Protein AF-A0A8H7SMU4-F1 (afdb_monomer)

Sequence (77 aa):
MIGTCCLIFIIILLPPLGVFFMKGCGADFWINLCLTLLGYLPGHIHAFYVLIREREEKAQEQRAINQGQTYGAVPPS

pLDDT: mean 73.89, std 9.2, range [53.03, 92.31]

Solvent-accessible surface area (backbone atoms only — not comparable to full-atom values): 4436 Å² total; per-residue (Å²): 115,72,65,59,55,55,51,50,52,48,61,64,43,45,60,50,52,52,43,37,77,74,67,40,101,42,70,69,41,55,51,54,52,47,52,55,51,62,56,46,53,58,53,52,52,51,54,52,51,53,53,55,54,54,50,56,58,52,51,51,51,51,48,53,54,53,48,56,53,51,64,74,67,58,79,86,131

InterPro domains:
  IPR000612 Proteolipid membrane potential modulator [PF01679] (5-51)
  IPR000612 Proteolipid membrane potential modulator [PTHR21659] (1-55)

Mean predicted ali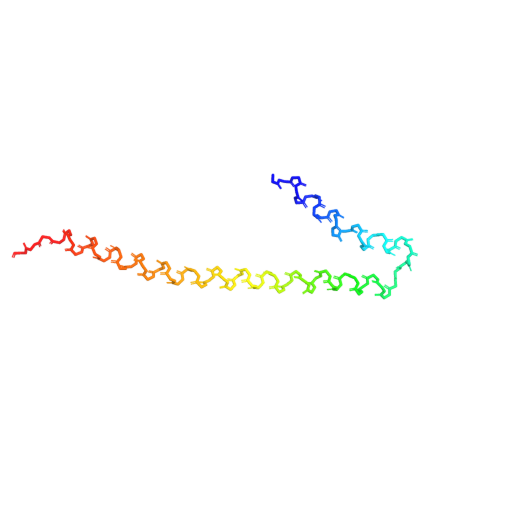gned error: 12.92 Å

Foldseek 3Di:
DVVVVVVVVCVLVVVLVVCCVVPNPDPVSVVSVVVSVVVVVVVVVVVVVVVVVVVVVVVVVVVVVVVVVVVVPDDDD

Organism: NCBI:txid101142

Secondary structure (DSSP, 8-state):
-HHHHHHHHHHHHHHHHHHHHHH-SSHHHHHHHHHHHHHHHHHHHHHHHHHHHHHHHHHHHHHHHHHHHHHHTS---

Radius of gyration: 24.59 Å; Cα contacts (8 Å, |Δi|>4): 11; chains: 1; bounding box: 53×15×68 Å

Structure (mmCIF, N/CA/C/O backbone):
data_AF-A0A8H7SMU4-F1
#
_entry.id   AF-A0A8H7SMU4-F1
#
loop_
_atom_site.group_PDB
_atom_site.id
_atom_site.type_symbol
_atom_site.label_atom_id
_atom_site.label_alt_id
_atom_site.label_comp_id
_atom_site.label_asym_id
_atom_site.label_entity_id
_atom_site.label_seq_id
_atom_site.pdbx_PDB_ins_code
_atom_site.Cartn_x
_atom_site.Cartn_y
_atom_site.Cartn_z
_atom_site.occupancy
_atom_site.B_iso_or_equiv
_atom_site.auth_seq_id
_atom_site.auth_comp_id
_atom_site.auth_asym_id
_atom_site.auth_atom_id
_atom_site.pdbx_PDB_model_num
ATOM 1 N N . MET A 1 1 ? 11.483 0.784 12.493 1.00 53.03 1 MET A N 1
ATOM 2 C CA . MET A 1 1 ? 10.306 1.047 11.630 1.00 53.03 1 MET A CA 1
ATOM 3 C C . MET A 1 1 ? 10.661 1.893 10.402 1.00 53.03 1 MET A C 1
ATOM 5 O O . MET A 1 1 ? 10.269 1.499 9.317 1.00 53.03 1 MET A O 1
ATOM 9 N N . ILE A 1 2 ? 11.466 2.966 10.517 1.00 67.62 2 ILE A N 1
ATOM 10 C CA . ILE A 1 2 ? 11.897 3.795 9.361 1.00 67.62 2 ILE A CA 1
ATOM 11 C C . ILE A 1 2 ? 12.664 3.003 8.276 1.00 67.62 2 ILE A C 1
ATOM 13 O O . ILE A 1 2 ? 12.406 3.172 7.089 1.00 67.62 2 ILE A O 1
ATOM 17 N N . GLY A 1 3 ? 13.570 2.096 8.670 1.00 75.56 3 GLY A N 1
ATOM 18 C CA . GLY A 1 3 ? 14.426 1.366 7.721 1.00 75.56 3 GLY A CA 1
ATOM 19 C C . GLY A 1 3 ? 13.671 0.379 6.829 1.00 75.56 3 GLY A C 1
ATOM 20 O O . GLY A 1 3 ? 14.014 0.216 5.662 1.00 75.56 3 GLY A O 1
ATOM 21 N N . THR A 1 4 ? 12.601 -0.228 7.348 1.00 77.00 4 THR A N 1
ATOM 22 C CA . THR A 1 4 ? 11.747 -1.153 6.594 1.00 77.00 4 THR A CA 1
ATOM 23 C C . THR A 1 4 ? 11.002 -0.420 5.480 1.00 77.00 4 THR A C 1
ATOM 25 O O . THR A 1 4 ? 10.923 -0.932 4.369 1.00 77.00 4 THR A O 1
ATOM 28 N N . CYS A 1 5 ? 10.535 0.809 5.735 1.00 75.38 5 CYS A N 1
ATOM 29 C CA . CYS A 1 5 ? 9.887 1.642 4.721 1.00 75.38 5 CYS A CA 1
ATOM 30 C C . CYS A 1 5 ? 10.843 1.993 3.572 1.00 75.38 5 CYS A C 1
ATOM 32 O O . CYS A 1 5 ? 10.459 1.881 2.411 1.00 75.38 5 CYS A O 1
ATOM 34 N N . CYS A 1 6 ? 12.097 2.347 3.876 1.00 72.56 6 CYS A N 1
ATOM 35 C CA . CYS A 1 6 ? 13.110 2.617 2.850 1.00 72.56 6 CYS A CA 1
ATOM 36 C C . CYS A 1 6 ? 13.430 1.369 2.011 1.00 72.56 6 CYS A C 1
ATOM 38 O O . CYS A 1 6 ? 13.522 1.455 0.790 1.00 72.56 6 CYS A O 1
ATOM 40 N N . LEU A 1 7 ? 13.546 0.200 2.652 1.00 75.06 7 LEU A N 1
ATOM 41 C CA . LEU A 1 7 ? 13.770 -1.086 1.982 1.00 75.06 7 LEU A CA 1
ATOM 42 C C . LEU A 1 7 ? 12.607 -1.471 1.063 1.00 75.06 7 LEU A C 1
ATOM 44 O O . LEU A 1 7 ? 12.842 -1.902 -0.059 1.00 75.06 7 LEU A O 1
ATOM 48 N N . ILE A 1 8 ? 11.366 -1.266 1.510 1.00 75.81 8 ILE A N 1
ATOM 49 C CA . ILE A 1 8 ? 10.156 -1.500 0.710 1.00 75.81 8 ILE A CA 1
ATOM 50 C C . ILE A 1 8 ? 10.125 -0.570 -0.502 1.00 75.81 8 ILE A C 1
ATOM 52 O O . ILE A 1 8 ? 9.826 -1.017 -1.604 1.00 75.81 8 ILE A O 1
ATOM 56 N N . PHE A 1 9 ? 10.482 0.703 -0.326 1.00 72.94 9 PHE A N 1
ATOM 57 C CA . PHE A 1 9 ? 10.529 1.667 -1.423 1.00 72.94 9 PHE A CA 1
ATOM 58 C C . PHE A 1 9 ? 11.574 1.273 -2.473 1.00 72.94 9 PHE A C 1
ATOM 60 O O . PHE A 1 9 ? 11.287 1.279 -3.666 1.00 72.94 9 PHE A O 1
ATOM 67 N N . ILE A 1 10 ? 12.758 0.844 -2.025 1.00 71.06 10 ILE A N 1
ATOM 68 C CA . ILE A 1 10 ? 13.812 0.323 -2.899 1.00 71.06 10 ILE A CA 1
ATOM 69 C C . ILE A 1 10 ? 13.353 -0.964 -3.586 1.00 71.06 10 ILE A C 1
ATOM 71 O O . ILE A 1 10 ? 13.513 -1.057 -4.789 1.00 71.06 10 ILE A O 1
ATOM 75 N N . ILE A 1 11 ? 12.739 -1.919 -2.881 1.00 69.75 11 ILE A N 1
ATOM 76 C CA . ILE A 1 11 ? 12.243 -3.193 -3.439 1.00 69.75 11 ILE A CA 1
ATOM 77 C C . ILE A 1 11 ? 11.092 -2.996 -4.429 1.00 69.75 11 ILE A C 1
ATOM 79 O O . ILE A 1 11 ? 10.973 -3.780 -5.360 1.00 69.75 11 ILE A O 1
ATOM 83 N N . ILE A 1 12 ? 10.256 -1.972 -4.258 1.00 71.19 12 ILE A N 1
ATOM 84 C CA . ILE A 1 12 ? 9.201 -1.607 -5.215 1.00 71.19 12 ILE A CA 1
ATOM 85 C C . ILE A 1 12 ? 9.796 -0.908 -6.438 1.00 71.19 12 ILE A C 1
ATOM 87 O O . ILE A 1 12 ? 9.297 -1.091 -7.543 1.00 71.19 12 ILE A O 1
ATOM 91 N N . LEU A 1 13 ? 10.869 -0.135 -6.254 1.00 67.56 13 LEU A N 1
ATOM 92 C CA . LEU A 1 13 ? 11.567 0.576 -7.322 1.00 67.56 13 LEU A CA 1
ATOM 93 C C . LEU A 1 13 ? 12.568 -0.295 -8.094 1.00 67.56 13 LEU A C 1
ATOM 95 O O . LEU A 1 13 ? 12.791 -0.052 -9.273 1.00 67.56 13 LEU A O 1
ATOM 99 N N . LEU A 1 14 ? 13.151 -1.321 -7.479 1.00 66.50 14 LEU A N 1
ATOM 100 C CA . LEU A 1 14 ? 14.146 -2.208 -8.087 1.00 66.50 14 LEU A CA 1
ATOM 101 C C . LEU A 1 14 ? 13.613 -3.009 -9.291 1.00 66.50 14 LEU A C 1
ATOM 103 O O . LEU A 1 14 ? 14.314 -3.046 -10.299 1.00 66.50 14 LEU A O 1
ATOM 107 N N . PRO A 1 15 ? 12.405 -3.612 -9.269 1.00 66.81 15 PRO A N 1
ATOM 108 C CA . PRO A 1 15 ? 11.829 -4.256 -10.445 1.00 66.81 15 PRO A CA 1
ATOM 109 C C . PRO A 1 15 ? 11.583 -3.284 -11.616 1.00 66.81 15 PRO A C 1
ATOM 111 O O . PRO A 1 15 ? 12.019 -3.601 -12.722 1.00 66.81 15 PRO A O 1
ATOM 114 N N . PRO A 1 16 ? 10.965 -2.096 -11.444 1.00 64.00 16 PRO A N 1
ATOM 115 C CA . PRO A 1 16 ? 10.802 -1.140 -12.535 1.00 64.00 16 PRO A CA 1
ATOM 116 C C . PRO A 1 16 ? 12.119 -0.476 -12.966 1.00 64.00 16 PRO A C 1
ATOM 118 O O . PRO A 1 16 ? 12.299 -0.310 -14.167 1.00 64.00 16 PRO A O 1
ATOM 121 N N . LEU A 1 17 ? 13.070 -0.164 -12.070 1.00 62.25 17 LEU A N 1
ATOM 122 C CA . LEU A 1 17 ? 14.403 0.332 -12.466 1.00 62.25 17 LEU A CA 1
ATOM 123 C C . LEU A 1 17 ? 15.229 -0.739 -13.188 1.00 62.25 17 LEU A C 1
ATOM 125 O O . LEU A 1 17 ? 15.920 -0.426 -14.155 1.00 62.25 17 LEU A O 1
ATOM 129 N N . GLY A 1 18 ? 15.152 -1.995 -12.744 1.00 63.59 18 GLY A N 1
ATOM 130 C CA . GLY A 1 18 ? 15.826 -3.125 -13.380 1.00 63.59 18 GLY A CA 1
ATOM 131 C C . GLY A 1 18 ? 15.301 -3.365 -14.794 1.00 63.59 18 GLY A C 1
ATOM 132 O O . GLY A 1 18 ? 16.084 -3.507 -15.729 1.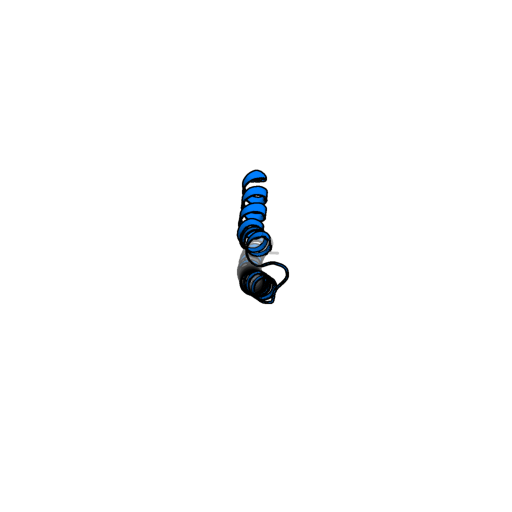00 63.59 18 GLY A O 1
ATOM 133 N N . VAL A 1 19 ? 13.978 -3.310 -14.983 1.00 60.12 19 VAL A N 1
ATOM 134 C CA . VAL A 1 19 ? 13.354 -3.398 -16.313 1.00 60.12 19 VAL A CA 1
ATOM 135 C C . VAL A 1 19 ? 13.648 -2.153 -17.157 1.00 60.12 19 VAL A C 1
ATOM 137 O O . VAL A 1 19 ? 13.897 -2.288 -18.351 1.00 60.12 19 VAL A O 1
ATOM 140 N N . PHE A 1 20 ? 13.707 -0.961 -16.558 1.00 60.44 20 PHE A N 1
ATOM 141 C CA . PHE A 1 20 ? 14.066 0.279 -17.251 1.00 60.44 20 PHE A CA 1
ATOM 142 C C . PHE A 1 20 ? 15.495 0.236 -17.816 1.00 60.44 20 PHE A C 1
ATOM 144 O O . PHE A 1 20 ? 15.712 0.635 -18.959 1.00 60.44 20 PHE A O 1
ATOM 151 N N . PHE A 1 21 ? 16.454 -0.317 -17.063 1.00 61.16 21 PHE A N 1
ATOM 152 C CA . PHE A 1 21 ? 17.839 -0.486 -17.523 1.00 61.16 21 PHE A CA 1
ATOM 153 C C . PHE A 1 21 ? 18.002 -1.599 -18.570 1.00 61.16 21 PHE A C 1
ATOM 155 O O . PHE A 1 21 ? 18.900 -1.519 -19.404 1.00 61.16 21 PHE A O 1
ATOM 162 N N . MET A 1 22 ? 17.151 -2.633 -18.536 1.00 58.75 22 MET A N 1
ATOM 163 C CA . MET A 1 22 ? 17.300 -3.830 -19.376 1.00 58.75 22 MET A CA 1
ATOM 164 C C . MET A 1 22 ? 16.435 -3.817 -20.650 1.00 58.75 22 MET A C 1
ATOM 166 O O . MET A 1 22 ? 16.814 -4.435 -21.640 1.00 58.75 22 MET A O 1
ATOM 170 N N . LYS A 1 23 ? 15.290 -3.118 -20.650 1.00 56.69 23 LYS A N 1
ATOM 171 C CA . LYS A 1 23 ? 14.349 -3.032 -21.788 1.00 56.69 23 LYS A CA 1
ATOM 172 C C . LYS A 1 23 ? 14.086 -1.608 -22.316 1.00 56.69 23 LYS A C 1
ATOM 174 O O . LYS A 1 23 ? 13.469 -1.477 -23.370 1.00 56.69 23 LYS A O 1
ATOM 179 N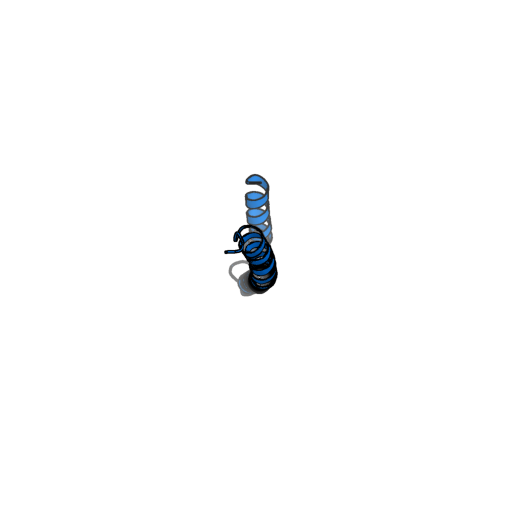 N . GLY A 1 24 ? 14.560 -0.550 -21.652 1.00 58.38 24 GLY A N 1
ATOM 180 C CA . GLY A 1 24 ? 14.292 0.845 -22.041 1.00 58.38 24 GLY A CA 1
ATOM 181 C C . GLY A 1 24 ? 12.878 1.342 -21.682 1.00 58.38 24 GLY A C 1
ATOM 182 O O . GLY A 1 24 ? 12.112 0.653 -21.008 1.00 58.38 24 GLY A O 1
ATOM 183 N N . CYS A 1 25 ? 12.521 2.559 -22.128 1.00 56.44 25 CYS A N 1
ATOM 184 C CA . CYS A 1 25 ? 11.224 3.226 -21.888 1.00 56.44 25 CYS A CA 1
ATOM 185 C C . CYS A 1 25 ? 10.100 2.627 -22.767 1.00 56.44 25 CYS A C 1
ATOM 187 O O . CYS A 1 25 ? 9.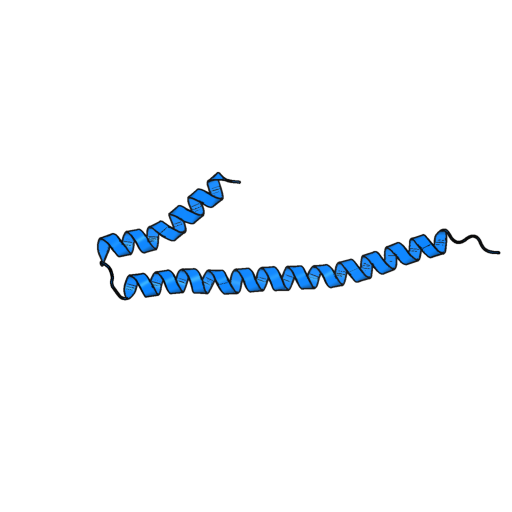540 3.290 -23.637 1.00 56.44 25 CYS A O 1
ATOM 189 N N . GLY A 1 26 ? 9.840 1.329 -22.605 1.00 65.94 26 GLY A N 1
ATOM 190 C CA . GLY A 1 26 ? 8.831 0.577 -23.352 1.00 65.94 26 GLY A CA 1
ATOM 191 C C . GLY A 1 26 ? 7.546 0.320 -22.560 1.00 65.94 26 GLY A C 1
ATOM 192 O O . GLY A 1 26 ? 7.445 0.620 -21.369 1.00 65.94 26 GLY A O 1
ATOM 193 N N . ALA A 1 27 ? 6.565 -0.302 -23.222 1.00 65.06 27 ALA A N 1
ATOM 194 C CA . ALA A 1 27 ? 5.284 -0.685 -22.623 1.00 65.06 27 ALA A CA 1
ATOM 195 C C . ALA A 1 27 ? 5.439 -1.616 -21.400 1.00 65.06 27 ALA A C 1
ATOM 197 O O . ALA A 1 27 ? 4.640 -1.531 -20.470 1.00 65.06 27 ALA A O 1
ATOM 198 N N . ASP A 1 28 ? 6.493 -2.440 -21.350 1.00 64.88 28 ASP A N 1
ATOM 199 C CA . ASP A 1 28 ? 6.809 -3.314 -20.211 1.00 64.88 28 ASP A CA 1
ATOM 200 C C . ASP A 1 28 ? 7.003 -2.545 -18.887 1.00 64.88 28 ASP A C 1
ATOM 202 O O . ASP A 1 28 ? 6.584 -3.024 -17.833 1.00 64.88 28 ASP A O 1
ATOM 206 N N . PHE A 1 29 ? 7.595 -1.341 -18.922 1.00 70.00 29 PHE A N 1
ATOM 207 C CA . PHE A 1 29 ? 7.774 -0.499 -17.730 1.00 70.00 29 PHE A CA 1
ATOM 208 C C . PHE A 1 29 ? 6.428 0.006 -17.199 1.00 70.00 29 PHE A C 1
ATOM 210 O O . PHE A 1 29 ? 6.146 -0.101 -16.005 1.00 70.00 29 PHE A O 1
ATOM 217 N N . TRP A 1 30 ? 5.577 0.505 -18.100 1.00 70.50 30 TRP A N 1
ATOM 218 C CA . TRP A 1 30 ? 4.239 0.990 -17.761 1.00 70.50 30 TRP A CA 1
ATOM 219 C C . TRP A 1 30 ? 3.342 -0.129 -17.237 1.00 70.50 30 TRP A C 1
ATOM 221 O O . TRP A 1 30 ? 2.625 0.078 -16.264 1.00 70.50 30 TRP A O 1
ATOM 231 N N . ILE A 1 31 ? 3.427 -1.329 -17.814 1.00 76.38 31 ILE A N 1
ATOM 232 C CA . ILE A 1 31 ? 2.674 -2.500 -17.355 1.00 76.38 31 ILE A CA 1
ATOM 233 C C . ILE A 1 31 ? 3.093 -2.900 -15.937 1.00 76.38 31 ILE A C 1
ATOM 235 O O . ILE A 1 31 ? 2.222 -3.076 -15.086 1.00 76.38 31 ILE A O 1
ATOM 239 N N . ASN A 1 32 ? 4.397 -2.983 -15.648 1.00 69.00 32 ASN A N 1
ATOM 240 C CA . ASN A 1 32 ? 4.876 -3.327 -14.305 1.00 69.00 32 ASN A CA 1
ATOM 241 C C . ASN A 1 32 ? 4.518 -2.258 -13.261 1.00 69.00 32 ASN A C 1
ATOM 243 O O . ASN A 1 32 ? 4.114 -2.613 -12.154 1.00 69.00 32 ASN A O 1
ATOM 247 N N . LEU A 1 33 ? 4.616 -0.970 -13.614 1.00 75.88 33 LEU A N 1
ATOM 248 C CA . LEU A 1 33 ? 4.219 0.156 -12.760 1.00 75.88 33 LEU A CA 1
ATOM 249 C C . LEU A 1 33 ? 2.708 0.162 -12.485 1.00 75.88 33 LEU A C 1
ATOM 251 O O . LEU A 1 33 ? 2.276 0.325 -11.342 1.00 75.88 33 LEU A O 1
ATOM 255 N N . CYS A 1 34 ? 1.895 -0.072 -13.518 1.00 77.12 34 CYS A N 1
ATOM 256 C CA . CYS A 1 34 ? 0.457 -0.240 -13.369 1.00 77.12 34 CYS A CA 1
ATOM 257 C C . CYS A 1 34 ? 0.138 -1.430 -12.468 1.00 77.12 34 CYS A C 1
ATOM 259 O O . CYS A 1 34 ? -0.680 -1.265 -11.576 1.00 77.12 34 CYS A O 1
ATOM 261 N N . LEU A 1 35 ? 0.803 -2.581 -12.617 1.00 71.50 35 LEU A N 1
ATOM 262 C CA . LEU A 1 35 ? 0.596 -3.749 -11.749 1.00 71.50 35 LEU A CA 1
ATOM 263 C C . LEU A 1 35 ? 0.915 -3.452 -10.276 1.00 71.50 35 LEU A C 1
ATOM 265 O O . LEU A 1 35 ? 0.205 -3.917 -9.384 1.00 71.50 35 LEU A O 1
ATOM 269 N N . THR A 1 36 ? 1.946 -2.643 -10.010 1.00 72.31 36 THR A N 1
ATOM 270 C CA . THR A 1 36 ? 2.298 -2.241 -8.638 1.00 72.31 36 THR A CA 1
ATOM 271 C C . THR A 1 36 ? 1.247 -1.306 -8.039 1.00 72.31 36 THR A C 1
ATOM 273 O O . THR A 1 36 ? 0.828 -1.495 -6.898 1.00 72.31 36 THR A O 1
ATOM 276 N N . LEU A 1 37 ? 0.757 -0.341 -8.820 1.00 74.88 37 LEU A N 1
ATOM 277 C CA . LEU A 1 37 ? -0.338 0.552 -8.422 1.00 74.88 37 LEU A CA 1
ATOM 278 C C . LEU A 1 37 ? -1.674 -0.195 -8.264 1.00 74.88 37 LEU A C 1
ATOM 280 O O . LEU A 1 37 ? -2.428 0.085 -7.329 1.00 74.88 37 LEU A O 1
ATOM 284 N N . LEU A 1 38 ? -1.948 -1.174 -9.133 1.00 73.88 38 LEU A N 1
ATOM 285 C CA . LEU A 1 38 ? -3.183 -1.958 -9.133 1.00 73.88 38 LEU A CA 1
ATOM 286 C C . LEU A 1 38 ? -3.278 -2.898 -7.933 1.00 73.88 38 LEU A C 1
ATOM 288 O O . LEU A 1 38 ? -4.385 -3.199 -7.520 1.00 73.88 38 LEU A O 1
ATOM 292 N N . GLY A 1 39 ? -2.159 -3.370 -7.378 1.00 70.00 39 GLY A N 1
ATOM 293 C CA . GLY A 1 39 ? -2.149 -4.133 -6.124 1.00 70.00 39 GLY A CA 1
ATOM 294 C C . GLY A 1 39 ? -2.228 -3.247 -4.875 1.00 70.00 39 GLY A C 1
ATOM 295 O O . GLY A 1 39 ? -2.767 -3.656 -3.848 1.00 70.00 39 GLY A O 1
ATOM 296 N N . TYR A 1 40 ? -1.738 -2.009 -4.967 1.00 76.81 40 TYR A N 1
ATOM 297 C CA . TYR A 1 40 ? -1.674 -1.070 -3.846 1.00 76.81 40 TYR A CA 1
ATOM 298 C C . TYR A 1 40 ? -3.030 -0.435 -3.510 1.00 76.81 40 TYR A C 1
ATOM 300 O O . TYR A 1 40 ? -3.433 -0.383 -2.348 1.00 76.81 40 TYR A O 1
ATOM 308 N N . LEU A 1 41 ? -3.764 0.011 -4.532 1.00 80.12 41 LEU A N 1
ATOM 309 C CA . LEU A 1 41 ? -5.084 0.625 -4.371 1.00 80.12 41 LEU A CA 1
ATOM 310 C C . LEU A 1 41 ? -6.132 -0.289 -3.699 1.00 80.12 41 LEU A C 1
ATOM 312 O O . LEU A 1 41 ? -6.749 0.161 -2.732 1.00 80.12 41 LEU A O 1
ATOM 316 N N . PRO A 1 42 ? -6.344 -1.555 -4.119 1.00 80.06 42 PRO A N 1
ATOM 317 C CA . PRO A 1 42 ? -7.319 -2.434 -3.477 1.00 80.06 42 PRO A CA 1
ATOM 318 C C . PRO A 1 42 ? -6.910 -2.797 -2.046 1.00 80.06 42 PRO A C 1
ATOM 320 O O . PRO A 1 42 ? -7.783 -2.900 -1.187 1.00 80.06 42 PRO A O 1
ATOM 323 N N . GLY A 1 43 ? -5.606 -2.926 -1.763 1.00 79.56 43 GLY A N 1
ATOM 324 C CA . GLY A 1 43 ? -5.099 -3.162 -0.408 1.00 79.56 43 GLY A CA 1
ATOM 325 C C . GLY A 1 43 ? -5.432 -2.016 0.551 1.00 79.56 43 GLY A C 1
ATOM 326 O O . GLY A 1 43 ? -5.912 -2.253 1.660 1.00 79.56 43 GLY A O 1
ATOM 327 N N . HIS A 1 44 ? -5.269 -0.770 0.101 1.00 86.75 44 HIS A N 1
ATOM 328 C CA . HIS A 1 44 ? -5.630 0.405 0.898 1.00 86.75 44 HIS A CA 1
ATOM 329 C C . HIS A 1 44 ? -7.129 0.576 1.093 1.00 86.75 44 HIS A C 1
ATOM 331 O O . HIS A 1 44 ? -7.564 0.855 2.208 1.00 86.75 44 HIS A O 1
ATOM 337 N N . ILE A 1 45 ? -7.928 0.374 0.043 1.00 90.69 45 ILE A N 1
ATOM 338 C CA . ILE A 1 45 ? -9.392 0.440 0.149 1.00 90.69 45 ILE A CA 1
ATOM 339 C C . ILE A 1 45 ? -9.901 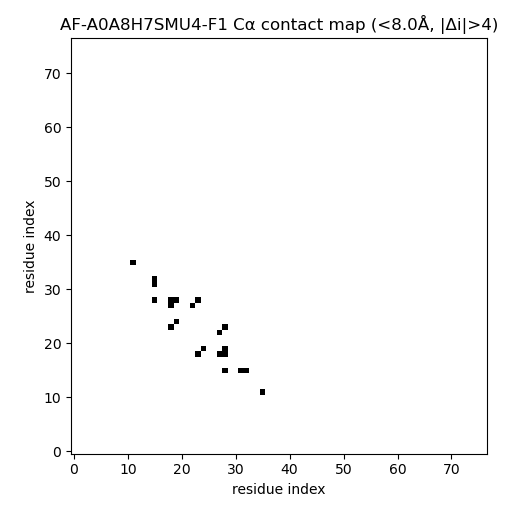-0.626 1.129 1.00 90.69 45 ILE A C 1
ATOM 341 O O . ILE A 1 45 ? -10.750 -0.329 1.969 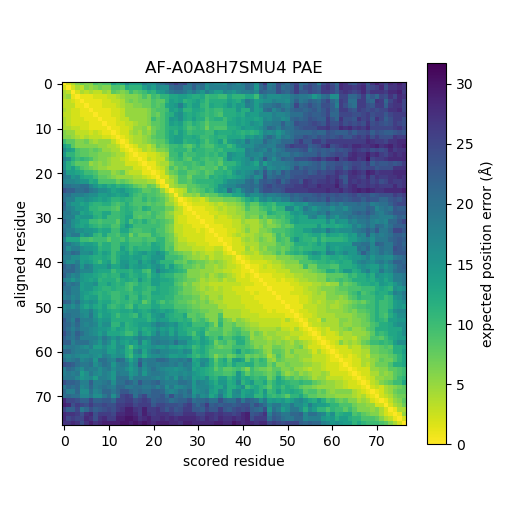1.00 90.69 45 ILE A O 1
ATOM 345 N N . HIS A 1 46 ? -9.352 -1.845 1.077 1.00 87.38 46 HIS A N 1
ATOM 346 C CA . HIS A 1 46 ? -9.715 -2.919 2.000 1.00 87.38 46 HIS A CA 1
ATOM 347 C C . HIS A 1 46 ? -9.395 -2.564 3.460 1.00 87.38 46 HIS A C 1
ATOM 349 O O . HIS A 1 46 ? -10.253 -2.714 4.329 1.00 87.38 46 HIS A O 1
ATOM 355 N N . ALA A 1 47 ? -8.199 -2.031 3.730 1.00 88.19 47 ALA A N 1
ATOM 356 C CA . ALA A 1 47 ? -7.817 -1.592 5.072 1.00 88.19 47 ALA A CA 1
ATOM 357 C C . ALA A 1 47 ? -8.742 -0.481 5.602 1.00 88.19 47 ALA A C 1
ATOM 359 O O . ALA A 1 47 ? -9.155 -0.513 6.763 1.00 88.19 47 ALA A O 1
ATOM 360 N N . PHE A 1 48 ? -9.119 0.471 4.743 1.00 90.81 48 PHE A N 1
ATOM 361 C CA . PHE A 1 48 ? -10.039 1.551 5.103 1.00 90.81 48 PHE A CA 1
ATOM 362 C C . PHE A 1 48 ? -11.451 1.035 5.409 1.00 90.81 48 PHE A C 1
ATOM 364 O O . PHE A 1 48 ? -12.071 1.471 6.377 1.00 90.81 48 PHE A O 1
ATOM 371 N N . TYR A 1 49 ? -11.944 0.075 4.621 1.00 91.44 49 TYR A N 1
ATOM 372 C CA . TYR A 1 49 ? -13.243 -0.558 4.846 1.00 91.44 49 TYR A CA 1
ATOM 373 C C . TYR A 1 49 ? -13.301 -1.285 6.197 1.00 91.44 49 TYR A C 1
ATOM 375 O O . TYR A 1 49 ? -14.242 -1.079 6.962 1.00 91.44 49 TYR A O 1
ATOM 383 N N . VAL A 1 50 ? -12.280 -2.087 6.521 1.00 92.31 50 VAL A N 1
ATOM 384 C CA . VAL A 1 50 ? -12.198 -2.803 7.807 1.00 92.31 50 VAL A CA 1
ATOM 385 C C . VAL A 1 50 ? -12.150 -1.820 8.977 1.00 92.31 50 VAL A C 1
ATOM 387 O O . VAL A 1 50 ? -12.899 -1.984 9.938 1.00 92.31 50 VAL A O 1
ATOM 390 N N . LEU A 1 51 ? -11.338 -0.762 8.871 1.00 91.56 51 LEU A N 1
ATOM 391 C CA . LEU A 1 51 ? -11.233 0.261 9.910 1.00 91.56 51 LEU A CA 1
ATOM 392 C C . LEU A 1 51 ? -12.581 0.931 10.190 1.00 91.56 51 LEU A C 1
ATOM 394 O O . LEU A 1 51 ? -12.943 1.096 11.350 1.00 91.56 51 LEU A O 1
ATOM 398 N N . ILE A 1 52 ? -13.323 1.324 9.151 1.00 90.12 52 ILE A N 1
ATOM 399 C CA . ILE A 1 52 ? -14.641 1.949 9.327 1.00 90.12 52 ILE A CA 1
ATOM 400 C C . ILE A 1 52 ? -15.592 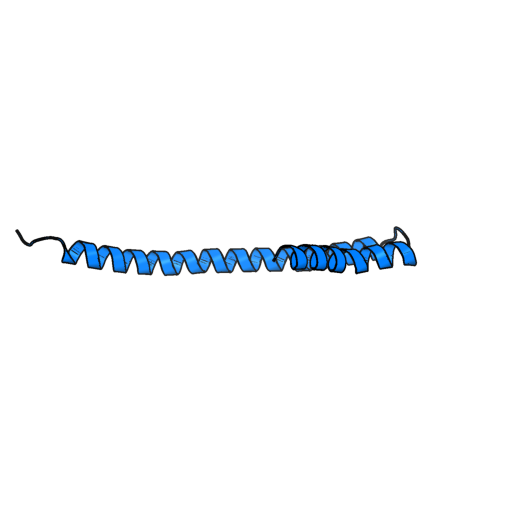0.982 10.036 1.00 90.12 52 ILE A C 1
ATOM 402 O O . ILE A 1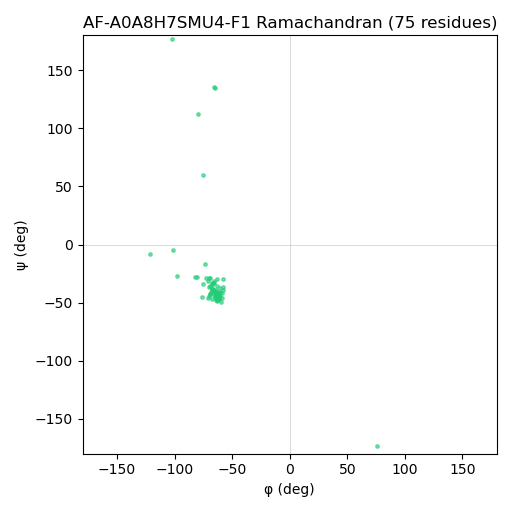 52 ? -16.247 1.375 10.999 1.00 90.12 52 ILE A O 1
ATOM 406 N N . ARG A 1 53 ? -15.611 -0.287 9.620 1.00 86.88 53 ARG A N 1
ATOM 407 C CA . ARG A 1 53 ? -16.505 -1.300 10.189 1.00 86.88 53 ARG A CA 1
ATOM 408 C C . ARG A 1 53 ? -16.240 -1.550 11.678 1.00 86.88 53 ARG A C 1
ATOM 410 O O . ARG A 1 53 ? -17.173 -1.560 12.472 1.00 86.88 53 ARG A O 1
ATOM 417 N N . GLU A 1 54 ? -14.973 -1.646 12.084 1.00 85.94 54 GLU A N 1
ATOM 418 C CA . GLU A 1 54 ? -14.613 -1.808 13.502 1.00 85.94 54 GLU A CA 1
ATOM 419 C C . GLU A 1 54 ? -15.035 -0.617 14.379 1.00 85.94 54 GLU A C 1
ATOM 421 O O . GLU A 1 54 ? -15.275 -0.765 15.581 1.00 85.94 54 GLU A O 1
ATOM 426 N N . ARG A 1 55 ? -15.090 0.594 13.811 1.00 83.06 55 ARG A N 1
ATOM 427 C CA . ARG A 1 55 ? -15.478 1.801 14.556 1.00 83.06 55 ARG A CA 1
ATOM 428 C C . ARG A 1 55 ? -16.966 1.805 14.889 1.00 83.06 55 ARG A C 1
ATOM 430 O O . ARG A 1 55 ? -17.324 2.343 15.934 1.00 83.06 55 ARG A O 1
ATOM 437 N N . GLU A 1 56 ? -17.807 1.214 14.045 1.00 81.94 56 GLU A N 1
ATOM 438 C CA . GLU A 1 56 ? -19.253 1.115 14.279 1.00 81.94 56 GLU A CA 1
ATOM 439 C C . GLU A 1 56 ? -19.573 0.150 15.428 1.00 81.94 56 GLU A C 1
ATOM 441 O O . GLU A 1 56 ? -20.332 0.503 16.333 1.00 81.94 56 GLU A O 1
ATOM 446 N N . GLU A 1 57 ? -18.916 -1.012 15.449 1.00 80.75 57 GLU A N 1
ATOM 447 C CA . GLU A 1 57 ? -19.082 -2.038 16.488 1.00 80.75 57 GLU A CA 1
ATOM 448 C C . GLU A 1 57 ? -18.637 -1.514 17.866 1.00 80.75 57 GLU A C 1
ATOM 450 O O . GLU A 1 57 ? -19.400 -1.543 18.835 1.00 80.75 57 GLU A O 1
ATOM 455 N N . LYS A 1 58 ? -17.444 -0.905 17.942 1.00 79.69 58 LYS A N 1
ATOM 456 C CA . LYS A 1 58 ? -16.931 -0.312 19.190 1.00 79.69 58 LYS A CA 1
ATOM 457 C C . LYS A 1 58 ? -17.767 0.878 19.658 1.00 79.69 58 LYS A C 1
ATOM 459 O O . LYS A 1 58 ? -17.913 1.085 20.858 1.00 79.69 58 LYS A O 1
ATOM 464 N N . ALA A 1 59 ? -18.341 1.667 18.745 1.00 80.69 59 ALA A N 1
ATOM 465 C CA . ALA A 1 59 ? -19.187 2.800 19.120 1.00 80.69 59 ALA A CA 1
ATOM 466 C C . ALA A 1 59 ? -20.502 2.360 19.783 1.00 80.69 59 ALA A C 1
ATOM 468 O O . ALA A 1 59 ? -20.979 3.053 20.681 1.00 80.69 59 ALA A O 1
ATOM 469 N N . GLN A 1 60 ? -21.090 1.231 19.376 1.00 79.31 60 GLN A N 1
ATOM 470 C CA . GLN A 1 60 ? -22.277 0.678 20.039 1.00 79.31 60 GLN A CA 1
ATOM 471 C C . GLN A 1 60 ? -21.949 0.111 21.418 1.00 79.31 60 GLN A C 1
ATOM 473 O O . GLN A 1 60 ? -22.644 0.427 22.385 1.00 79.31 60 GLN A O 1
ATOM 478 N N . GLU A 1 61 ? -20.871 -0.661 21.527 1.00 80.88 61 GLU A N 1
ATOM 479 C CA . GLU A 1 61 ? -20.449 -1.244 22.800 1.00 80.88 61 GLU A CA 1
ATOM 480 C C . GLU A 1 61 ? -20.079 -0.154 23.815 1.00 80.88 61 GLU A C 1
ATOM 482 O O . GLU A 1 61 ? -20.569 -0.156 24.943 1.00 80.88 61 GLU A O 1
ATOM 487 N N . GLN A 1 62 ? -19.324 0.866 23.395 1.00 80.44 62 GLN A N 1
ATOM 488 C CA . GLN A 1 62 ? -18.967 1.986 24.265 1.00 80.44 62 GLN A CA 1
ATOM 489 C C . GLN A 1 62 ? -20.196 2.789 24.712 1.00 80.44 62 GLN A C 1
ATOM 491 O O . GLN A 1 62 ? -20.230 3.263 25.846 1.00 80.44 62 GLN A O 1
ATOM 496 N N . ARG A 1 63 ? -21.212 2.938 23.848 1.00 75.50 63 ARG A N 1
ATOM 497 C CA . ARG A 1 63 ? -22.484 3.587 24.207 1.00 75.50 63 ARG A CA 1
ATOM 498 C C . ARG A 1 63 ? -23.246 2.773 25.249 1.00 75.50 63 ARG A C 1
ATOM 500 O O . ARG A 1 63 ? -23.709 3.361 26.221 1.00 75.50 63 ARG A O 1
ATOM 507 N N . ALA A 1 64 ? -23.312 1.452 25.098 1.00 79.56 64 ALA A N 1
ATOM 508 C CA . ALA A 1 64 ? -23.937 0.570 26.082 1.00 79.56 64 ALA A CA 1
ATOM 509 C C . ALA A 1 64 ? -23.197 0.592 27.437 1.00 79.56 64 ALA A C 1
ATOM 511 O O . ALA A 1 64 ? -23.833 0.707 28.484 1.00 79.56 64 ALA A O 1
ATOM 512 N N . ILE A 1 65 ? -21.857 0.574 27.426 1.00 78.38 65 ILE A N 1
ATOM 513 C CA . ILE A 1 65 ? -21.013 0.670 28.632 1.00 78.38 65 ILE A CA 1
ATOM 514 C C . ILE A 1 65 ? -21.205 2.029 29.327 1.00 78.38 65 ILE A C 1
ATOM 516 O O . ILE A 1 65 ? -21.399 2.089 30.542 1.00 78.38 65 ILE A O 1
ATOM 520 N N . ASN A 1 66 ? -21.166 3.132 28.568 1.00 78.44 66 ASN A N 1
ATOM 521 C CA . ASN A 1 66 ? -21.286 4.482 29.122 1.00 78.44 66 ASN A CA 1
ATOM 522 C C . ASN A 1 66 ? -22.693 4.737 29.689 1.00 78.44 66 ASN A C 1
ATOM 524 O O . ASN A 1 66 ? -22.821 5.298 30.773 1.00 78.44 66 ASN A O 1
ATOM 528 N N . GLN A 1 67 ? -23.738 4.234 29.023 1.00 77.62 67 GLN A N 1
ATOM 529 C CA . GLN A 1 67 ? -25.105 4.269 29.543 1.00 77.62 67 GLN A CA 1
ATOM 530 C C . GLN A 1 67 ? -25.252 3.457 30.834 1.00 77.62 67 GLN A C 1
ATOM 532 O O . GLN A 1 67 ? -25.789 3.979 31.808 1.00 77.62 67 GLN A O 1
ATOM 537 N N . GLY A 1 68 ? -24.732 2.227 30.890 1.00 69.12 68 GLY A N 1
ATOM 538 C CA . GLY A 1 68 ? -24.768 1.406 32.106 1.00 69.12 68 GLY A CA 1
ATOM 539 C C . GLY A 1 68 ? -24.087 2.073 33.309 1.00 69.12 68 GLY A C 1
ATOM 540 O O . GLY A 1 68 ? -24.613 2.024 34.420 1.00 69.12 68 GLY A O 1
ATOM 541 N N . GLN A 1 69 ? -22.965 2.767 33.089 1.00 77.00 69 GLN A N 1
ATOM 542 C CA . GLN A 1 69 ? -22.315 3.569 34.132 1.00 77.00 69 GLN A CA 1
ATOM 543 C C . GLN A 1 69 ? -23.138 4.798 34.540 1.00 77.00 69 GLN A C 1
ATOM 545 O O . GLN A 1 69 ? -23.239 5.088 35.730 1.00 77.00 69 GLN A O 1
ATOM 550 N N . THR A 1 70 ? -23.749 5.500 33.580 1.00 67.19 70 THR A N 1
ATOM 551 C CA . THR A 1 70 ? -24.601 6.663 33.858 1.00 67.19 70 THR A CA 1
ATOM 552 C C . THR A 1 70 ? -25.814 6.288 34.704 1.00 67.19 70 THR A C 1
ATOM 554 O O . THR A 1 70 ? -26.058 6.966 35.694 1.00 67.19 70 THR A O 1
ATOM 557 N N . TYR A 1 71 ? -26.537 5.207 34.387 1.00 63.28 71 TYR A N 1
ATOM 558 C CA . TYR A 1 71 ? -27.718 4.791 35.159 1.00 63.28 71 TYR A CA 1
ATOM 559 C C . TYR A 1 71 ? -27.374 4.267 36.562 1.00 63.28 71 TYR A C 1
ATOM 561 O O . TYR A 1 71 ? -28.170 4.442 37.479 1.00 63.28 71 TYR A O 1
ATOM 569 N N . GLY A 1 72 ? -26.187 3.682 36.757 1.00 67.06 72 GLY A N 1
ATOM 570 C CA . GLY A 1 72 ? -25.713 3.241 38.075 1.00 67.06 72 GL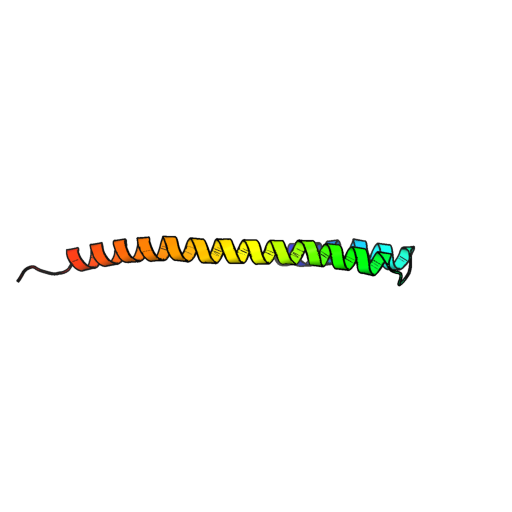Y A CA 1
ATOM 571 C C . GLY A 1 72 ? -25.278 4.376 39.012 1.00 67.06 72 GLY A C 1
ATOM 572 O O . GLY A 1 72 ? -25.173 4.160 40.217 1.00 67.06 72 GLY A O 1
ATOM 573 N N . ALA A 1 73 ? -25.030 5.575 38.479 1.00 68.31 73 ALA A N 1
ATOM 574 C CA . ALA A 1 73 ? -24.629 6.752 39.248 1.00 68.31 73 ALA A CA 1
ATOM 575 C C . ALA A 1 73 ? -25.779 7.745 39.504 1.00 68.31 73 ALA A C 1
ATOM 577 O O . ALA A 1 73 ? -25.562 8.731 40.208 1.00 68.31 73 ALA A O 1
ATOM 578 N N . VAL A 1 74 ? -26.984 7.520 38.955 1.00 72.19 74 VAL A N 1
ATOM 579 C CA . VAL A 1 74 ? -28.147 8.376 39.242 1.00 72.19 74 VAL A CA 1
ATOM 580 C C . VAL A 1 74 ? -28.734 7.961 40.595 1.00 72.19 74 VAL A C 1
ATOM 582 O O . VAL A 1 74 ? -29.252 6.848 40.706 1.00 72.19 74 VAL A O 1
ATOM 585 N N . PRO A 1 75 ? -28.661 8.806 41.637 1.00 66.62 75 PRO A N 1
ATOM 586 C CA . PRO A 1 75 ? -29.303 8.495 42.905 1.00 66.62 75 PRO A CA 1
ATOM 587 C C . PRO A 1 75 ? -30.832 8.484 42.713 1.00 66.62 75 PRO A C 1
ATOM 589 O O . PRO A 1 75 ? -31.358 9.383 42.051 1.00 66.62 75 PRO A O 1
ATOM 592 N N . PRO A 1 76 ? -31.562 7.495 43.261 1.00 72.75 76 PRO A N 1
ATOM 593 C CA . PRO A 1 76 ? -33.020 7.542 43.278 1.00 72.75 76 PRO A CA 1
ATOM 594 C C . PRO A 1 76 ? -33.487 8.718 44.151 1.00 72.75 76 PRO A C 1
ATOM 596 O O . PRO A 1 76 ? -32.940 8.941 45.232 1.00 72.75 76 PRO A O 1
ATOM 599 N N . SER A 1 77 ? -34.463 9.477 43.643 1.00 74.44 77 SER A N 1
ATOM 600 C CA . SER A 1 77 ? -35.141 10.592 44.325 1.00 74.44 77 SER A CA 1
ATOM 601 C C . SER A 1 77 ? -36.031 10.129 45.469 1.00 74.44 77 SER A C 1
ATOM 603 O O . SER A 1 77 ? -36.767 9.143 45.226 1.00 74.44 77 SER A O 1
#